Protein AF-A0A2G6UIR3-F1 (afdb_monomer_lite)

Secondary structure (DSSP, 8-state):
-HHHHHHHHHHHHHHHHHS---SS--TTS---SSS-SS-HHHHHHHIIIIIIIIIHHHHHHHHHHHHHHHHHH-S-HHHHHHHHHHHHHHHHHHHSS--HHHHHHHHHHHHHHHHHHHHH--

Foldseek 3Di:
DVVLLVVVVVVLAVVLCVDDDDQDDDPPHSHVQVSHPDDPVVSVCCSCVCSCPVVVVVVVVLVVVLVVCCVVVNLDLVSLVVSLVVVVVVCCVVGVDDDPVSNVSSVVVSVVVSVVCVVPVD

Radius of gyration: 15.61 Å; chains: 1; bounding box: 37×26×42 Å

Structure (mmCIF, N/CA/C/O backbone):
data_AF-A0A2G6UIR3-F1
#
_entry.id   AF-A0A2G6UIR3-F1
#
loop_
_atom_site.group_PDB
_atom_site.id
_atom_site.type_symbol
_atom_site.label_atom_id
_atom_site.label_alt_id
_atom_site.label_comp_id
_atom_site.label_asym_id
_atom_site.label_entity_id
_atom_site.label_seq_id
_atom_site.pdbx_PDB_ins_code
_atom_site.Cartn_x
_atom_site.Cartn_y
_atom_site.Cartn_z
_atom_site.occupancy
_atom_site.B_iso_or_equiv
_atom_site.auth_seq_id
_atom_site.auth_comp_id
_atom_site.auth_asym_id
_atom_site.auth_atom_id
_atom_site.pdbx_PDB_model_num
ATOM 1 N N . MET A 1 1 ? -9.071 4.417 -1.850 1.00 65.06 1 MET A N 1
ATOM 2 C CA . MET A 1 1 ? -8.442 3.093 -2.041 1.00 65.06 1 MET A CA 1
ATOM 3 C C . MET A 1 1 ? -7.626 3.038 -3.331 1.00 65.06 1 MET A C 1
ATOM 5 O O . MET A 1 1 ? -6.413 2.994 -3.237 1.00 65.06 1 MET A O 1
ATOM 9 N N . TYR A 1 2 ? -8.238 3.179 -4.513 1.00 60.28 2 TYR A N 1
ATOM 10 C CA . TYR A 1 2 ? -7.505 3.187 -5.793 1.00 60.28 2 TYR A CA 1
ATOM 11 C C . TYR A 1 2 ? -6.466 4.308 -5.930 1.00 60.28 2 TYR A C 1
ATOM 13 O O . TYR A 1 2 ? -5.400 4.078 -6.480 1.00 60.28 2 TYR A O 1
ATOM 21 N N . ILE A 1 3 ? -6.714 5.487 -5.344 1.00 65.00 3 ILE A N 1
ATOM 22 C CA . ILE A 1 3 ? -5.725 6.580 -5.296 1.00 65.00 3 ILE A CA 1
ATOM 23 C C . ILE A 1 3 ? -4.436 6.146 -4.579 1.00 65.00 3 ILE A C 1
ATOM 25 O O . ILE A 1 3 ? -3.353 6.522 -5.006 1.00 65.00 3 ILE A O 1
ATOM 29 N N . PHE A 1 4 ? -4.529 5.321 -3.530 1.00 66.25 4 PHE A N 1
ATOM 30 C CA . PHE A 1 4 ? -3.345 4.811 -2.830 1.00 66.25 4 PHE A CA 1
ATOM 31 C C . PHE A 1 4 ? -2.576 3.795 -3.660 1.00 66.25 4 PHE A C 1
ATOM 33 O O . PHE A 1 4 ? -1.352 3.824 -3.650 1.00 66.25 4 PHE A O 1
ATOM 40 N N . ILE A 1 5 ? -3.289 2.933 -4.387 1.00 68.19 5 ILE A N 1
ATOM 41 C CA . ILE A 1 5 ? -2.680 1.965 -5.303 1.00 68.19 5 ILE A CA 1
ATOM 42 C C . ILE A 1 5 ? -1.944 2.727 -6.406 1.00 68.19 5 ILE A C 1
ATOM 44 O O . ILE A 1 5 ? -0.750 2.539 -6.578 1.00 68.19 5 ILE A O 1
ATOM 48 N N . LEU A 1 6 ? -2.601 3.691 -7.055 1.00 68.88 6 LEU A N 1
ATOM 49 C CA . LEU A 1 6 ? -1.977 4.525 -8.087 1.00 68.88 6 LEU A CA 1
ATOM 50 C C . LEU A 1 6 ? -0.788 5.339 -7.558 1.00 68.88 6 LEU A C 1
ATOM 52 O O . LEU A 1 6 ? 0.223 5.457 -8.243 1.00 68.88 6 LEU A O 1
ATOM 56 N N . PHE A 1 7 ? -0.877 5.876 -6.340 1.00 70.50 7 PHE A N 1
ATOM 57 C CA . PHE A 1 7 ? 0.218 6.621 -5.718 1.00 70.50 7 PHE A CA 1
ATOM 58 C C . PHE A 1 7 ? 1.419 5.724 -5.384 1.00 70.50 7 PHE A C 1
ATOM 60 O O . PHE A 1 7 ? 2.555 6.072 -5.702 1.00 70.50 7 PHE A O 1
ATOM 67 N N . LYS A 1 8 ? 1.175 4.545 -4.800 1.00 72.94 8 LYS A N 1
ATOM 68 C CA . LYS A 1 8 ? 2.194 3.513 -4.544 1.00 72.94 8 LYS A CA 1
ATOM 69 C C . LYS A 1 8 ? 2.873 3.087 -5.849 1.00 72.94 8 LYS A C 1
ATOM 71 O O . LYS A 1 8 ? 4.096 3.028 -5.907 1.00 72.94 8 LYS A O 1
ATOM 76 N N . ASN A 1 9 ? 2.085 2.887 -6.895 1.00 72.06 9 ASN A N 1
ATOM 77 C CA . ASN A 1 9 ? 2.530 2.506 -8.228 1.00 72.06 9 ASN A CA 1
ATOM 78 C C . ASN A 1 9 ? 3.406 3.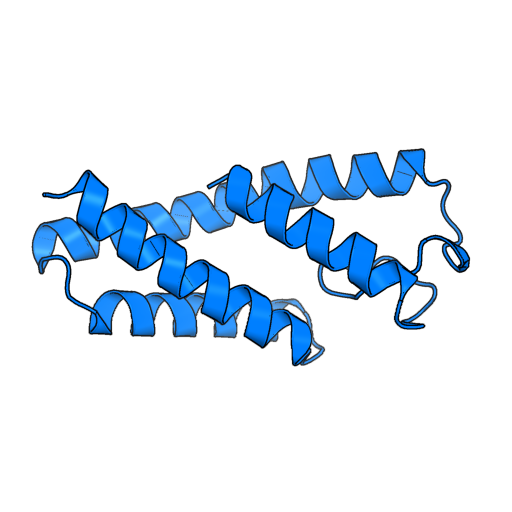583 -8.877 1.00 72.06 9 ASN A C 1
ATOM 80 O O . ASN A 1 9 ? 4.490 3.289 -9.376 1.00 72.06 9 ASN A O 1
ATOM 84 N N . ALA A 1 10 ? 2.978 4.845 -8.811 1.00 72.38 10 ALA A N 1
ATOM 85 C CA . ALA A 1 10 ? 3.770 5.974 -9.287 1.00 72.38 10 ALA A CA 1
ATOM 86 C C . ALA A 1 10 ? 5.111 6.071 -8.541 1.00 72.38 10 ALA A C 1
ATOM 88 O O . ALA A 1 10 ? 6.152 6.250 -9.168 1.00 72.38 10 ALA A O 1
ATOM 89 N N . LEU A 1 11 ? 5.107 5.886 -7.216 1.00 69.69 11 LEU A N 1
ATOM 90 C CA . LEU A 1 11 ? 6.337 5.847 -6.425 1.00 69.69 11 LEU A CA 1
ATOM 91 C C . LEU A 1 11 ? 7.237 4.666 -6.814 1.00 69.69 11 LEU A C 1
ATOM 93 O O . LEU A 1 11 ? 8.436 4.856 -6.977 1.00 69.69 11 LEU A O 1
ATOM 97 N N . GLN A 1 12 ? 6.693 3.465 -7.013 1.00 70.12 12 GLN A N 1
ATOM 98 C CA . GLN A 1 12 ? 7.482 2.304 -7.442 1.00 70.12 12 GLN A CA 1
ATOM 99 C C . GLN A 1 12 ? 8.127 2.494 -8.818 1.00 70.12 12 GLN A C 1
ATOM 101 O O . GLN A 1 12 ? 9.240 2.016 -9.011 1.00 70.12 12 GLN A O 1
ATOM 106 N N . LEU A 1 13 ? 7.473 3.207 -9.739 1.00 69.69 13 LEU A N 1
ATOM 107 C CA . LEU A 1 13 ? 8.034 3.536 -11.053 1.00 69.69 13 LEU A CA 1
ATOM 108 C C . LEU A 1 13 ? 9.126 4.608 -10.962 1.00 69.69 13 LEU A C 1
ATOM 110 O O . LEU A 1 13 ? 10.202 4.435 -11.523 1.00 69.69 13 LEU A O 1
ATOM 114 N N . ILE A 1 14 ? 8.883 5.696 -10.222 1.00 68.81 14 ILE A N 1
ATOM 115 C CA . ILE A 1 14 ? 9.857 6.791 -10.066 1.00 68.81 14 ILE A CA 1
ATOM 116 C C . ILE A 1 14 ? 11.127 6.285 -9.383 1.00 68.81 14 ILE A C 1
ATOM 118 O O . ILE A 1 14 ? 12.234 6.534 -9.848 1.00 68.81 14 ILE A O 1
ATOM 122 N N . PHE A 1 15 ? 10.978 5.558 -8.278 1.00 65.44 15 PHE A N 1
ATOM 123 C CA . PHE A 1 15 ? 12.124 4.980 -7.583 1.00 65.44 15 PHE A CA 1
ATOM 124 C C . PHE A 1 15 ? 12.716 3.807 -8.363 1.00 65.44 15 PHE A C 1
ATOM 126 O O . PHE A 1 15 ? 13.923 3.603 -8.311 1.00 65.44 15 PHE A O 1
ATOM 133 N N . GLY A 1 16 ? 11.874 3.098 -9.120 1.00 61.69 16 GLY A N 1
ATOM 134 C CA . GLY A 1 16 ? 12.231 2.113 -10.139 1.00 61.69 16 GLY A CA 1
ATOM 135 C C . GLY A 1 16 ? 13.319 2.590 -11.080 1.00 61.69 16 GLY A C 1
ATOM 136 O O . GLY A 1 16 ? 14.330 1.932 -11.287 1.00 61.69 16 GLY A O 1
ATOM 137 N N . TYR A 1 17 ? 13.095 3.791 -11.590 1.00 61.03 17 TYR A N 1
ATOM 138 C CA . TYR A 1 17 ? 13.987 4.484 -12.497 1.00 61.03 17 TYR A CA 1
ATOM 139 C C . TYR A 1 17 ? 15.261 5.010 -11.813 1.00 61.03 17 TYR A C 1
ATOM 141 O O . TYR A 1 17 ? 16.326 5.032 -12.416 1.00 61.03 17 TYR A O 1
ATOM 149 N N . LEU A 1 18 ? 15.176 5.448 -10.550 1.00 57.19 18 LEU A N 1
ATOM 150 C CA . LEU A 1 18 ? 16.311 6.053 -9.835 1.00 57.19 18 LEU A CA 1
ATOM 151 C C . LEU A 1 18 ? 17.268 5.032 -9.200 1.00 57.19 18 LEU A C 1
ATOM 153 O O . LEU A 1 18 ? 18.421 5.370 -8.934 1.00 57.19 18 LEU A O 1
ATOM 157 N N . PHE A 1 19 ? 16.802 3.814 -8.918 1.00 60.34 19 PHE A N 1
ATOM 158 C CA . PHE A 1 19 ? 17.580 2.774 -8.249 1.00 60.34 19 PHE A CA 1
ATOM 159 C C . PHE A 1 19 ? 17.595 1.499 -9.094 1.00 60.34 19 PHE A C 1
ATOM 161 O O . PHE A 1 19 ? 16.554 0.884 -9.313 1.00 60.34 19 PHE A O 1
ATOM 168 N N . THR A 1 20 ? 18.785 1.065 -9.519 1.00 53.94 20 THR A N 1
ATOM 169 C CA . THR A 1 20 ? 18.996 -0.186 -10.259 1.00 53.94 20 THR A CA 1
ATOM 170 C C . THR A 1 20 ? 18.610 -1.379 -9.395 1.00 53.94 20 THR A C 1
ATOM 172 O O . THR A 1 20 ? 19.321 -1.805 -8.484 1.00 53.94 20 THR A O 1
ATOM 175 N N . SER A 1 21 ? 17.427 -1.905 -9.665 1.00 56.00 21 SER A N 1
ATOM 176 C CA . SER A 1 21 ? 16.845 -3.053 -8.996 1.00 56.00 21 SER A CA 1
ATOM 177 C C . SER A 1 21 ? 16.386 -4.001 -10.094 1.00 56.00 21 SER A C 1
ATOM 179 O O 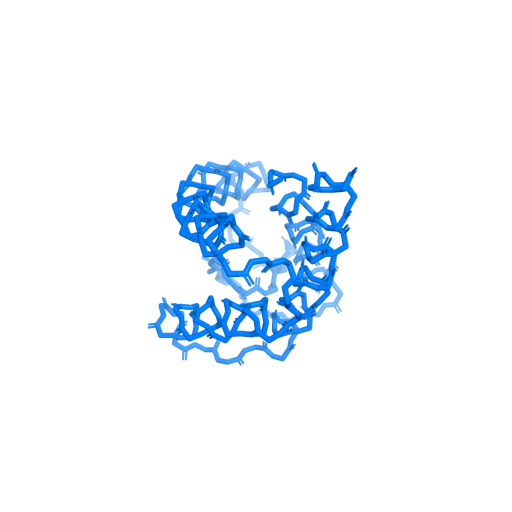. SER A 1 21 ? 15.618 -3.585 -10.951 1.00 56.00 21 SER A O 1
ATOM 181 N N . ALA A 1 22 ? 16.934 -5.222 -10.053 1.00 54.34 22 ALA A N 1
ATOM 182 C CA . ALA A 1 22 ? 16.692 -6.414 -10.877 1.00 54.34 22 ALA A CA 1
ATOM 183 C C . ALA A 1 22 ? 15.820 -6.269 -12.147 1.00 54.34 22 ALA A C 1
ATOM 185 O O . ALA A 1 22 ? 14.675 -5.838 -12.091 1.00 54.34 22 ALA A O 1
ATOM 186 N N . THR A 1 23 ? 16.302 -6.842 -13.253 1.00 53.88 23 THR A N 1
ATOM 187 C CA . THR A 1 23 ? 15.672 -6.905 -14.593 1.00 53.88 23 THR A CA 1
ATOM 188 C C . THR A 1 23 ? 14.290 -7.581 -14.657 1.00 53.88 23 THR A C 1
ATOM 190 O O . THR A 1 23 ? 13.677 -7.632 -15.724 1.00 53.88 23 THR A O 1
ATOM 193 N N . ASP A 1 24 ? 13.805 -8.139 -13.546 1.00 52.28 24 ASP A N 1
ATOM 194 C CA . ASP A 1 24 ? 12.645 -9.025 -13.492 1.00 52.28 24 ASP A CA 1
ATOM 195 C C . ASP A 1 24 ? 11.441 -8.333 -12.836 1.00 52.28 24 ASP A C 1
ATOM 197 O O . ASP A 1 24 ? 11.528 -7.782 -11.732 1.00 52.28 24 ASP A O 1
ATOM 201 N N . ILE A 1 25 ? 10.288 -8.380 -13.506 1.00 55.34 25 ILE A N 1
ATOM 202 C CA . ILE A 1 25 ? 9.063 -7.707 -13.060 1.00 55.34 25 ILE A CA 1
ATOM 203 C C . ILE A 1 25 ? 8.421 -8.529 -11.937 1.00 55.34 25 ILE A C 1
ATOM 205 O O . ILE A 1 25 ? 7.677 -9.477 -12.183 1.00 55.34 25 ILE A O 1
ATOM 209 N N . LYS A 1 26 ? 8.683 -8.149 -10.682 1.00 57.06 26 LYS A N 1
ATOM 210 C CA . LYS A 1 26 ? 7.986 -8.680 -9.498 1.00 57.06 26 LYS A CA 1
ATOM 211 C C . LYS A 1 26 ? 7.121 -7.601 -8.846 1.00 57.06 26 LYS A C 1
ATOM 213 O O . LYS A 1 26 ? 7.617 -6.508 -8.597 1.00 57.06 26 LYS A O 1
ATOM 218 N N . PHE A 1 27 ? 5.899 -7.967 -8.437 1.00 53.50 27 PHE A N 1
ATOM 219 C CA . PHE A 1 27 ? 4.814 -7.120 -7.881 1.00 53.50 27 PHE A CA 1
ATOM 220 C C . PHE A 1 27 ? 5.180 -6.130 -6.746 1.00 53.50 27 PHE A C 1
ATOM 222 O O . PHE A 1 27 ? 4.385 -5.269 -6.370 1.00 53.50 27 PHE A O 1
ATOM 229 N N . TYR A 1 28 ? 6.381 -6.239 -6.183 1.00 53.06 28 TYR A N 1
ATOM 230 C CA . TYR A 1 28 ? 6.841 -5.512 -4.999 1.00 53.06 28 TYR A CA 1
ATOM 231 C C . TYR A 1 28 ? 8.279 -5.005 -5.105 1.00 53.06 28 TYR A C 1
ATOM 233 O O . TYR A 1 28 ? 8.818 -4.457 -4.139 1.00 53.06 28 TYR A O 1
ATOM 241 N N . LYS A 1 29 ? 8.904 -5.177 -6.273 1.00 56.38 29 LYS A N 1
ATOM 242 C CA . LYS A 1 29 ? 10.217 -4.610 -6.548 1.00 56.38 29 LYS A CA 1
ATOM 243 C C . LYS A 1 29 ? 10.085 -3.218 -7.139 1.00 56.38 29 LYS A C 1
ATOM 245 O O . LYS A 1 29 ? 9.047 -2.799 -7.641 1.00 56.38 29 LYS A O 1
ATOM 250 N N . ILE A 1 30 ? 11.169 -2.488 -6.969 1.00 56.09 30 ILE A N 1
ATOM 251 C CA . ILE A 1 30 ? 11.429 -1.209 -7.603 1.00 56.09 30 ILE A CA 1
ATOM 252 C C . ILE A 1 30 ? 11.665 -1.538 -9.087 1.00 56.09 30 ILE A C 1
ATOM 254 O O . ILE A 1 30 ? 12.566 -2.315 -9.397 1.00 56.09 30 ILE A O 1
ATOM 258 N N . TYR A 1 31 ? 10.791 -1.067 -9.981 1.00 63.00 31 TYR A N 1
ATOM 259 C CA . TYR A 1 31 ? 10.814 -1.473 -11.392 1.00 63.00 31 TYR A CA 1
ATOM 260 C C . TYR A 1 31 ? 11.744 -0.585 -12.209 1.00 63.00 31 TYR A C 1
ATOM 262 O O . TYR A 1 31 ? 11.378 0.546 -12.529 1.00 63.00 31 TYR A O 1
ATOM 270 N N . ASN A 1 32 ? 12.905 -1.099 -12.607 1.00 62.31 32 ASN A N 1
ATOM 271 C CA . ASN A 1 32 ? 13.731 -0.386 -13.570 1.00 62.31 32 ASN A CA 1
ATOM 272 C C . ASN A 1 32 ? 13.192 -0.597 -14.993 1.00 62.31 32 ASN A C 1
ATOM 274 O O . ASN A 1 32 ? 13.358 -1.660 -15.590 1.00 62.31 32 ASN A O 1
ATOM 278 N N . ILE A 1 33 ? 12.523 0.424 -15.530 1.00 60.81 33 ILE A N 1
ATOM 279 C CA . ILE A 1 33 ? 11.940 0.392 -16.878 1.00 60.81 33 ILE A CA 1
ATOM 280 C C . ILE A 1 33 ? 13.037 0.297 -17.951 1.00 60.81 33 ILE A C 1
ATOM 282 O O . ILE A 1 33 ? 12.798 -0.301 -18.996 1.00 60.81 33 ILE A O 1
ATOM 286 N N . GLU A 1 34 ? 14.235 0.837 -17.699 1.00 59.38 34 GLU A N 1
ATOM 287 C CA . GLU A 1 34 ? 15.345 0.816 -18.666 1.00 59.38 34 GLU A CA 1
ATOM 288 C C . GLU A 1 34 ? 15.956 -0.581 -18.839 1.00 59.38 34 GLU A C 1
ATOM 290 O O . GLU A 1 34 ? 16.411 -0.930 -19.925 1.00 59.38 34 GLU A O 1
ATOM 295 N N . GLU A 1 35 ? 15.935 -1.396 -17.783 1.00 60.34 35 GLU A N 1
ATOM 296 C CA . GLU A 1 35 ? 16.505 -2.753 -17.761 1.00 60.34 35 GLU A CA 1
ATOM 297 C C . GLU A 1 35 ? 15.446 -3.857 -17.947 1.00 60.34 35 GLU A C 1
ATOM 299 O O . GLU A 1 35 ? 15.753 -5.051 -17.898 1.00 60.34 35 GLU A O 1
ATOM 304 N N . SER A 1 36 ? 14.188 -3.467 -18.161 1.00 64.19 36 SER A N 1
ATOM 305 C CA . SER A 1 36 ? 13.060 -4.370 -18.380 1.00 64.19 36 SER A CA 1
ATOM 306 C C . SER A 1 36 ? 13.174 -5.101 -19.721 1.00 64.19 36 SER A C 1
ATOM 308 O O . SER A 1 36 ? 13.319 -4.486 -20.774 1.00 64.19 36 SER A O 1
ATOM 310 N N . ILE A 1 37 ? 12.994 -6.425 -19.703 1.00 71.50 37 ILE A N 1
ATOM 311 C CA . ILE A 1 37 ? 12.895 -7.256 -20.920 1.00 71.50 37 ILE A CA 1
ATOM 312 C C . ILE A 1 37 ? 11.551 -7.020 -21.648 1.00 71.50 37 ILE A C 1
ATOM 314 O O . ILE A 1 37 ? 11.397 -7.346 -22.825 1.00 71.50 37 ILE A O 1
ATOM 318 N N . TYR A 1 38 ? 10.563 -6.443 -20.956 1.00 71.25 38 TYR A N 1
ATOM 319 C CA . TYR A 1 38 ? 9.212 -6.222 -21.466 1.00 71.25 38 TYR A CA 1
ATOM 320 C C . TYR A 1 38 ? 9.009 -4.788 -21.979 1.00 71.25 38 TYR A C 1
ATOM 322 O O . TYR A 1 38 ? 9.548 -3.844 -21.392 1.00 71.25 38 TYR A O 1
ATOM 330 N N . PRO A 1 39 ? 8.178 -4.594 -23.023 1.00 78.81 39 PRO A N 1
ATOM 331 C CA . PRO A 1 39 ? 7.833 -3.265 -23.511 1.00 78.81 39 PRO A CA 1
ATOM 332 C C . PRO A 1 39 ? 7.023 -2.489 -22.466 1.00 78.81 39 PRO A C 1
ATOM 334 O O . PRO A 1 39 ? 6.208 -3.060 -21.738 1.00 78.81 39 PRO A O 1
ATOM 337 N N . ILE A 1 40 ? 7.211 -1.168 -22.422 1.00 74.94 40 ILE A N 1
ATOM 338 C CA . ILE A 1 40 ? 6.640 -0.296 -21.383 1.00 7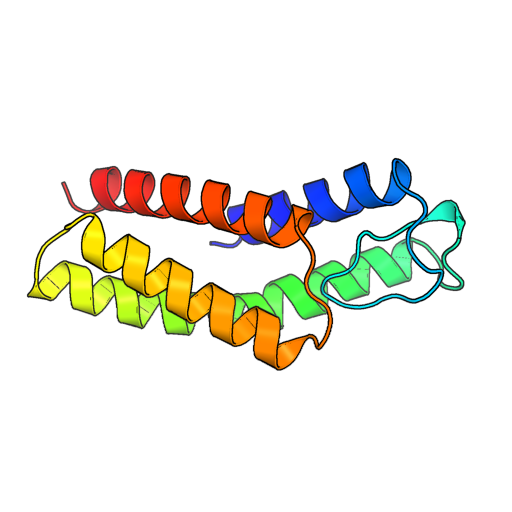4.94 40 ILE A CA 1
ATOM 339 C C . ILE A 1 40 ? 5.109 -0.376 -21.299 1.00 74.94 40 ILE A C 1
ATOM 341 O O . ILE A 1 40 ? 4.540 -0.353 -20.210 1.00 74.94 40 ILE A O 1
ATOM 345 N N . GLU A 1 41 ? 4.438 -0.551 -22.437 1.00 79.19 41 GLU A N 1
ATOM 346 C CA . GLU A 1 41 ? 2.984 -0.712 -22.521 1.00 79.19 41 GLU A CA 1
ATOM 347 C C . GLU A 1 41 ? 2.519 -1.970 -21.780 1.00 79.19 41 GLU A C 1
ATOM 349 O O . GLU A 1 41 ? 1.524 -1.939 -21.055 1.00 79.19 41 GLU A O 1
ATOM 354 N N . PHE A 1 42 ? 3.273 -3.065 -21.910 1.00 77.81 42 PHE A N 1
ATOM 355 C CA . PHE A 1 42 ? 2.983 -4.318 -21.224 1.00 77.81 42 PHE A CA 1
ATOM 356 C C . PHE A 1 42 ? 3.182 -4.177 -19.714 1.00 77.81 42 PHE A C 1
ATOM 358 O O . PHE A 1 42 ? 2.337 -4.634 -18.949 1.00 77.81 42 PHE A O 1
ATOM 365 N N . VAL A 1 43 ? 4.235 -3.477 -19.278 1.00 73.31 43 VAL A N 1
ATOM 366 C CA . VAL A 1 43 ? 4.482 -3.190 -17.853 1.00 73.31 43 VAL A CA 1
ATOM 367 C C . VAL A 1 43 ? 3.347 -2.362 -17.248 1.00 73.31 43 VAL A C 1
ATOM 369 O O . VAL A 1 43 ? 2.837 -2.698 -16.180 1.00 73.31 43 VAL A O 1
ATOM 372 N N . ILE A 1 44 ? 2.900 -1.318 -17.953 1.00 74.44 44 ILE A N 1
ATOM 373 C CA . ILE A 1 44 ? 1.795 -0.455 -17.516 1.00 74.44 44 ILE A CA 1
ATOM 374 C C . ILE A 1 44 ? 0.488 -1.251 -17.407 1.00 74.44 44 ILE A C 1
ATOM 376 O O . ILE A 1 44 ? -0.231 -1.117 -16.414 1.00 74.44 44 ILE A O 1
ATOM 380 N N . ILE A 1 45 ? 0.181 -2.097 -18.397 1.00 78.94 45 ILE A N 1
ATOM 381 C CA . ILE A 1 45 ? -1.015 -2.949 -18.375 1.00 78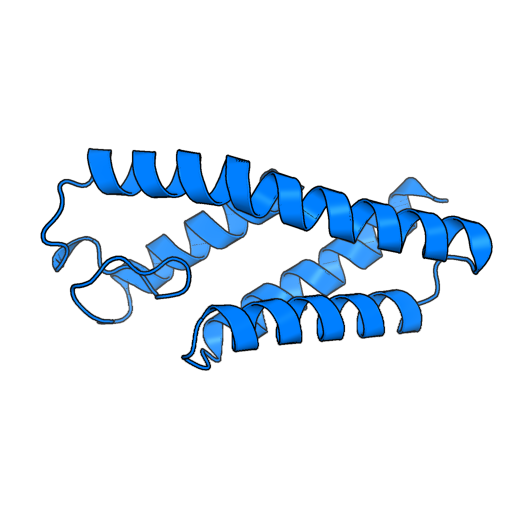.94 45 ILE A CA 1
ATOM 382 C C . ILE A 1 45 ? -0.939 -3.949 -17.223 1.00 78.94 45 ILE A C 1
ATOM 384 O O . ILE A 1 45 ? -1.922 -4.108 -16.501 1.00 78.94 45 ILE A O 1
ATOM 388 N N . LEU A 1 46 ? 0.211 -4.595 -17.020 1.00 73.38 46 LEU A N 1
ATOM 389 C CA . LEU A 1 46 ? 0.395 -5.562 -15.943 1.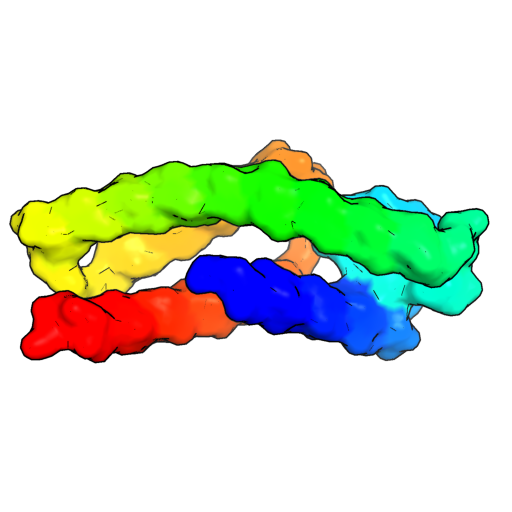00 73.38 46 LEU A CA 1
ATOM 390 C C . LEU A 1 46 ? 0.216 -4.893 -14.574 1.00 73.38 46 LEU A C 1
ATOM 392 O O . LEU A 1 46 ? -0.530 -5.408 -13.745 1.00 73.38 46 LEU A O 1
ATOM 396 N N . MET A 1 47 ? 0.816 -3.715 -14.361 1.00 72.62 47 MET A N 1
ATOM 397 C CA . MET A 1 47 ? 0.622 -2.921 -13.142 1.00 72.62 47 MET A CA 1
ATOM 398 C C . MET A 1 47 ? -0.847 -2.573 -12.920 1.00 72.62 47 MET A C 1
ATOM 400 O O . MET A 1 47 ? -1.380 -2.821 -11.842 1.00 72.62 47 MET A O 1
ATOM 404 N N . LEU A 1 48 ? -1.529 -2.022 -13.926 1.00 72.00 48 LEU A N 1
ATOM 405 C CA . LEU A 1 48 ? -2.937 -1.651 -13.791 1.00 72.00 48 LEU A CA 1
ATOM 406 C C . LEU A 1 48 ? -3.814 -2.868 -13.499 1.00 72.00 48 LEU A C 1
ATOM 408 O O . LEU A 1 48 ? -4.640 -2.826 -12.593 1.00 72.00 48 LEU A O 1
ATOM 412 N N . LEU A 1 49 ? -3.647 -3.956 -14.245 1.00 73.75 49 LEU A N 1
ATOM 413 C CA . LEU A 1 49 ? -4.548 -5.096 -14.167 1.00 73.75 49 LEU A CA 1
ATOM 414 C C . LEU A 1 49 ? -4.315 -5.897 -12.882 1.00 73.75 49 LEU A C 1
ATOM 416 O O . LEU A 1 49 ? -5.271 -6.180 -12.168 1.00 73.75 49 LEU A O 1
ATOM 420 N N . TYR A 1 50 ? -3.065 -6.195 -12.521 1.00 67.44 50 TYR A N 1
ATOM 421 C CA . TYR A 1 50 ? -2.774 -6.945 -11.297 1.00 67.44 50 TYR A CA 1
ATOM 422 C C . TYR A 1 50 ? -2.900 -6.091 -10.031 1.00 67.44 50 TYR A C 1
ATOM 424 O O . TYR A 1 50 ? -3.501 -6.538 -9.052 1.00 67.44 50 TYR A O 1
ATOM 432 N N . GLU A 1 51 ? -2.377 -4.863 -10.010 1.00 66.50 51 GLU A N 1
ATOM 433 C CA . GLU A 1 51 ? -2.390 -4.065 -8.780 1.00 66.50 51 GLU A CA 1
ATOM 434 C C . GLU A 1 51 ? -3.729 -3.376 -8.530 1.00 66.50 51 GLU A C 1
ATOM 436 O O . GLU A 1 51 ? -4.166 -3.317 -7.380 1.00 66.50 51 GLU A O 1
ATOM 441 N N . CYS A 1 52 ? -4.453 -2.927 -9.560 1.00 66.62 52 CYS A N 1
ATOM 442 C CA . CYS A 1 52 ? -5.781 -2.363 -9.312 1.00 66.62 52 CYS A CA 1
ATOM 443 C C . CYS A 1 52 ? -6.844 -3.438 -9.085 1.00 66.62 52 CYS A C 1
ATOM 445 O O . CYS A 1 52 ? -7.698 -3.214 -8.232 1.00 66.62 52 CYS A O 1
ATOM 447 N N . LEU A 1 53 ? -6.828 -4.584 -9.782 1.00 69.69 53 LEU A N 1
ATOM 448 C CA . LEU A 1 53 ? -7.846 -5.616 -9.536 1.00 69.69 53 LEU A CA 1
ATOM 449 C C . LEU A 1 53 ? -7.486 -6.481 -8.335 1.00 69.69 53 LEU A C 1
ATOM 451 O O . LEU A 1 53 ? -8.211 -6.459 -7.347 1.00 69.69 53 LEU A O 1
ATOM 455 N N . ILE A 1 54 ? -6.384 -7.231 -8.379 1.00 68.25 54 ILE A N 1
ATOM 456 C CA . ILE A 1 54 ? -6.113 -8.251 -7.354 1.00 68.25 54 ILE A CA 1
ATOM 457 C C . ILE A 1 54 ? -5.799 -7.589 -6.014 1.00 68.25 54 ILE A C 1
ATOM 459 O O . ILE A 1 54 ? -6.469 -7.869 -5.017 1.00 68.25 54 ILE A O 1
ATOM 463 N N . TYR A 1 55 ? -4.855 -6.644 -5.984 1.00 67.44 55 TYR A N 1
ATOM 464 C CA . TYR A 1 55 ? -4.584 -5.913 -4.744 1.00 67.44 55 TYR A CA 1
ATOM 465 C C . TYR A 1 55 ? -5.726 -4.996 -4.353 1.00 67.44 55 TYR A C 1
ATOM 467 O O . TYR A 1 55 ? -5.968 -4.855 -3.160 1.00 67.44 55 TYR A O 1
ATOM 475 N N . GLY A 1 56 ? -6.462 -4.428 -5.310 1.00 70.00 56 GLY A N 1
ATOM 476 C CA . GLY A 1 56 ? -7.677 -3.678 -5.015 1.00 70.00 56 GLY A CA 1
ATOM 477 C C . GLY A 1 56 ? -8.694 -4.512 -4.241 1.00 70.00 56 GLY A C 1
ATOM 478 O O . GLY A 1 56 ? -9.110 -4.111 -3.159 1.00 70.00 56 GLY A O 1
ATOM 479 N N . PHE A 1 57 ? -9.046 -5.700 -4.729 1.00 74.56 57 PHE A N 1
ATOM 480 C CA . PHE A 1 57 ? -9.991 -6.583 -4.044 1.00 74.56 57 PHE A CA 1
ATOM 481 C C . PHE A 1 57 ? -9.496 -7.012 -2.658 1.00 74.56 57 PHE A C 1
ATOM 483 O O . PHE A 1 57 ? -10.263 -6.961 -1.696 1.00 74.56 57 PHE A O 1
ATOM 490 N N . ILE A 1 58 ? -8.215 -7.370 -2.528 1.00 73.94 58 ILE A N 1
ATOM 491 C CA . ILE A 1 58 ? -7.627 -7.772 -1.241 1.00 73.94 58 ILE A CA 1
ATOM 492 C C . ILE A 1 58 ? -7.606 -6.593 -0.257 1.00 73.94 58 ILE A C 1
ATOM 494 O O . ILE A 1 58 ? -8.083 -6.725 0.871 1.00 73.94 58 ILE A O 1
ATOM 498 N N . TYR A 1 59 ? -7.124 -5.419 -0.682 1.00 73.69 59 TYR A N 1
ATOM 499 C CA . TYR A 1 59 ? -7.140 -4.208 0.143 1.00 73.69 59 TYR A CA 1
ATOM 500 C C . TYR A 1 59 ? -8.557 -3.821 0.538 1.00 73.69 59 TYR A C 1
ATOM 502 O O . TYR A 1 59 ? -8.758 -3.386 1.665 1.00 73.69 59 TYR A O 1
ATOM 510 N N . PHE A 1 60 ? -9.534 -3.975 -0.358 1.00 78.06 60 PHE A N 1
ATOM 511 C CA . PHE A 1 60 ? -10.928 -3.682 -0.053 1.00 78.06 60 PHE A CA 1
ATOM 512 C C . PHE A 1 60 ? -11.476 -4.618 1.021 1.00 78.06 60 PHE A C 1
ATOM 514 O O . PHE A 1 60 ? -12.089 -4.149 1.976 1.00 78.06 60 PHE A O 1
ATOM 521 N N . GLY A 1 61 ? -11.208 -5.922 0.914 1.00 80.94 61 GLY A N 1
ATOM 522 C CA . GLY A 1 61 ? -11.609 -6.894 1.929 1.00 80.94 61 GLY A CA 1
ATOM 523 C C . GLY A 1 61 ? -11.017 -6.570 3.302 1.00 80.94 61 GLY A C 1
ATOM 524 O O . GLY A 1 61 ? -11.736 -6.517 4.298 1.00 80.94 61 GLY A O 1
ATOM 525 N N . ILE A 1 62 ? -9.719 -6.268 3.357 1.00 80.81 62 ILE A N 1
ATOM 526 C CA . ILE A 1 62 ? -9.038 -5.937 4.616 1.00 80.81 62 ILE A CA 1
ATOM 527 C C . ILE A 1 62 ? -9.505 -4.570 5.146 1.00 80.81 62 ILE A C 1
ATOM 529 O O . ILE A 1 62 ? -9.719 -4.404 6.349 1.00 80.81 62 ILE A O 1
ATOM 533 N N . PHE A 1 63 ? -9.760 -3.605 4.262 1.00 82.12 63 PHE A N 1
ATOM 534 C CA . PHE A 1 63 ? -10.365 -2.321 4.612 1.00 82.12 63 PHE A CA 1
ATOM 535 C C . PHE A 1 63 ? -11.766 -2.487 5.210 1.00 82.12 63 PHE A C 1
ATOM 537 O O . PHE A 1 63 ? -12.078 -1.816 6.190 1.00 82.12 63 PHE A O 1
ATOM 544 N N . LEU A 1 64 ? -12.605 -3.379 4.672 1.00 84.62 64 LEU A N 1
ATOM 545 C CA . LEU A 1 64 ? -13.928 -3.662 5.235 1.00 84.62 64 LEU A CA 1
ATOM 546 C C . LEU A 1 64 ? -13.820 -4.209 6.659 1.00 84.62 64 LEU A C 1
ATOM 548 O O . LEU A 1 64 ? -14.557 -3.769 7.537 1.00 84.62 64 LEU A O 1
ATOM 552 N N . ILE A 1 65 ? -12.868 -5.111 6.909 1.00 86.38 65 ILE A N 1
ATOM 553 C CA . ILE A 1 65 ? -12.595 -5.616 8.259 1.00 86.38 65 ILE A CA 1
ATOM 554 C C . ILE A 1 65 ? -12.241 -4.449 9.190 1.00 86.38 65 ILE A C 1
ATOM 556 O O . ILE A 1 65 ? -12.871 -4.289 10.235 1.00 86.38 65 ILE A O 1
ATOM 560 N N . LEU A 1 66 ? -11.291 -3.592 8.793 1.00 85.25 66 LEU A N 1
ATOM 561 C CA . LEU A 1 66 ? -10.928 -2.393 9.558 1.00 85.25 66 LEU A CA 1
ATOM 562 C C . LEU A 1 66 ? -12.142 -1.495 9.818 1.00 85.25 66 LEU A C 1
ATOM 564 O O . LEU A 1 66 ? -12.331 -1.032 10.938 1.00 85.25 66 LEU A O 1
ATOM 568 N N . TYR A 1 67 ? -12.969 -1.266 8.801 1.00 84.38 67 TYR A N 1
ATOM 569 C CA . TYR A 1 67 ? -14.165 -0.441 8.902 1.00 84.38 67 TYR A CA 1
ATOM 570 C C . TYR A 1 67 ? -15.134 -0.966 9.967 1.00 84.38 67 TYR A C 1
ATOM 572 O O . TYR A 1 67 ? -15.569 -0.192 10.820 1.00 84.38 67 TYR A O 1
ATOM 580 N N . PHE A 1 68 ? -15.404 -2.276 9.990 1.00 86.94 68 PHE A N 1
ATOM 581 C CA . PHE A 1 68 ? -16.231 -2.886 11.034 1.00 86.94 68 PHE A CA 1
ATOM 582 C C . PHE A 1 68 ? -15.614 -2.726 12.427 1.00 86.94 68 PHE A C 1
ATOM 584 O O . PHE A 1 68 ? -16.313 -2.328 13.357 1.00 86.94 68 PHE A O 1
ATOM 591 N N . PHE A 1 69 ? -14.302 -2.939 12.577 1.00 87.44 69 PHE A N 1
ATOM 592 C CA . PHE A 1 69 ? -13.623 -2.698 13.856 1.00 87.44 69 PHE A CA 1
ATOM 593 C C . PHE A 1 69 ? -13.751 -1.243 14.315 1.00 87.44 69 PHE A C 1
ATOM 595 O O . PHE A 1 69 ? -14.016 -0.987 15.489 1.00 87.44 69 PHE A O 1
ATOM 602 N N . VAL A 1 70 ? -13.588 -0.281 13.407 1.00 86.12 70 VAL A N 1
ATOM 603 C CA . VAL A 1 70 ? -13.702 1.142 13.739 1.00 86.12 70 VAL A CA 1
ATOM 604 C C . VAL A 1 70 ? -15.145 1.515 14.097 1.00 86.12 70 VAL A C 1
ATOM 606 O O . VAL A 1 70 ? -15.339 2.294 15.028 1.00 86.12 70 VAL A O 1
ATOM 609 N N . LEU A 1 71 ? -16.152 0.945 13.427 1.00 86.19 71 LEU A N 1
ATOM 610 C CA . LEU A 1 71 ? -17.559 1.136 13.796 1.00 86.19 71 LEU A CA 1
ATOM 611 C C . LEU A 1 71 ? -17.869 0.606 15.202 1.00 86.19 71 LEU A C 1
ATOM 613 O O . LEU A 1 71 ? -18.568 1.269 15.962 1.00 86.19 71 LEU A O 1
ATOM 617 N N . THR A 1 72 ? -17.353 -0.572 15.565 1.00 89.12 72 THR A N 1
ATOM 618 C CA . THR A 1 72 ? -17.660 -1.209 16.856 1.00 89.12 72 THR A CA 1
ATOM 619 C C . THR A 1 72 ? -16.862 -0.619 18.022 1.00 89.12 72 THR A C 1
ATOM 621 O O . THR A 1 72 ? -17.402 -0.442 19.111 1.00 89.12 72 THR A O 1
ATOM 624 N N . TYR A 1 73 ? -15.577 -0.315 17.821 1.00 87.31 73 TYR A N 1
ATOM 625 C CA . TYR A 1 73 ? -14.652 0.069 18.899 1.00 87.31 73 TYR A CA 1
ATOM 626 C C . TYR A 1 73 ? -14.235 1.549 18.874 1.00 87.31 73 TYR A C 1
ATOM 628 O O . TYR A 1 73 ? -13.495 1.998 19.762 1.00 87.31 73 TYR A O 1
ATOM 636 N N . GLY A 1 74 ? -14.714 2.305 17.882 1.00 84.06 74 GLY A N 1
ATOM 637 C CA . GLY A 1 74 ? -14.362 3.699 17.629 1.00 84.06 74 GLY A CA 1
ATOM 638 C C . GLY A 1 74 ? -13.039 3.865 16.874 1.00 84.06 74 GLY A C 1
ATOM 639 O O . GLY A 1 74 ? -12.226 2.947 16.760 1.00 84.06 74 GLY A O 1
ATOM 640 N N . ASN A 1 75 ? -12.785 5.080 16.377 1.00 83.94 75 ASN A N 1
ATOM 641 C CA . ASN A 1 75 ? -11.580 5.413 15.608 1.00 83.94 75 ASN A CA 1
ATOM 642 C C . ASN A 1 75 ? -10.334 5.600 16.490 1.00 83.94 75 ASN A C 1
ATOM 644 O O . ASN A 1 75 ? -9.830 6.708 16.681 1.00 83.94 75 ASN A O 1
ATOM 648 N N . LYS A 1 76 ? -9.835 4.492 17.043 1.00 84.25 76 LYS A N 1
ATOM 649 C CA . LYS A 1 76 ? -8.644 4.459 17.897 1.00 84.25 76 LYS A CA 1
ATOM 650 C C . LYS A 1 76 ? -7.393 4.165 17.078 1.00 84.25 76 LYS A C 1
ATOM 652 O O . LYS A 1 76 ? -7.359 3.223 16.294 1.00 84.25 76 LYS A O 1
ATOM 657 N N . LEU A 1 77 ? -6.328 4.926 17.330 1.00 79.19 77 LEU A N 1
ATOM 658 C CA . LEU A 1 77 ? -5.058 4.827 16.602 1.00 79.19 77 LEU A CA 1
ATOM 659 C C . LEU A 1 77 ? -4.436 3.417 16.663 1.00 79.19 77 LEU A C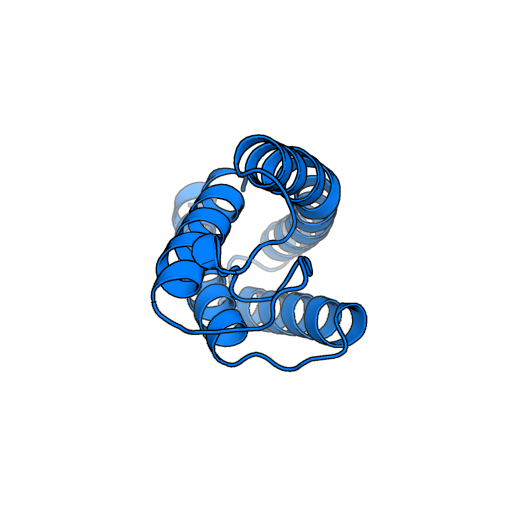 1
ATOM 661 O O . LEU A 1 77 ? -3.894 2.950 15.667 1.00 79.19 77 LEU A O 1
ATOM 665 N N . PHE A 1 78 ? -4.586 2.697 17.782 1.00 82.25 78 PHE A N 1
ATOM 666 C CA . PHE A 1 78 ? -4.053 1.335 17.912 1.00 82.25 78 PHE A CA 1
ATOM 667 C C . PHE A 1 78 ? -4.682 0.338 16.917 1.00 82.25 78 PHE A C 1
ATOM 669 O O . PHE A 1 78 ? -3.996 -0.577 16.473 1.00 82.25 78 PHE A O 1
ATOM 676 N N . ILE A 1 79 ? -5.953 0.517 16.529 1.00 85.06 79 ILE A N 1
ATOM 677 C CA . ILE A 1 79 ? -6.634 -0.367 15.564 1.00 85.06 79 ILE A CA 1
ATOM 678 C C . ILE A 1 79 ? -5.980 -0.223 14.186 1.00 85.06 79 ILE A C 1
ATOM 680 O O . ILE A 1 79 ? -5.726 -1.214 13.505 1.00 85.06 79 ILE A O 1
ATOM 684 N N . HIS A 1 80 ? -5.627 1.008 13.811 1.00 82.31 80 HIS A N 1
ATOM 685 C CA . HIS A 1 80 ? -4.913 1.296 12.565 1.00 82.31 80 HIS A CA 1
ATOM 686 C C . HIS A 1 80 ? -3.477 0.769 12.584 1.00 82.31 80 HIS A C 1
ATOM 688 O O . HIS A 1 80 ? -2.999 0.288 11.560 1.00 82.31 80 HIS A O 1
ATOM 694 N N . ILE A 1 81 ? -2.805 0.794 13.743 1.00 80.00 81 ILE A N 1
ATOM 695 C CA . ILE A 1 81 ? -1.484 0.166 13.910 1.00 80.00 81 ILE A CA 1
ATOM 696 C C . ILE A 1 81 ? -1.577 -1.349 13.698 1.00 80.00 81 ILE A C 1
ATOM 698 O O . ILE A 1 81 ? -0.803 -1.896 12.918 1.00 80.00 81 ILE A O 1
ATOM 702 N N . ILE A 1 82 ? -2.529 -2.030 14.346 1.00 83.69 82 ILE A N 1
ATOM 703 C CA . ILE A 1 82 ? -2.720 -3.482 14.181 1.00 83.69 82 ILE A CA 1
ATOM 704 C C . ILE A 1 82 ? -3.024 -3.810 12.718 1.00 83.69 82 ILE A C 1
ATOM 706 O O . ILE A 1 82 ? -2.415 -4.712 12.150 1.00 83.69 82 ILE A O 1
ATOM 710 N N . TYR A 1 83 ? -3.910 -3.041 12.087 1.00 83.56 83 TYR A N 1
ATOM 711 C CA . TYR A 1 83 ? -4.217 -3.177 10.666 1.00 83.56 83 TYR A CA 1
ATOM 712 C C . TYR A 1 83 ? -2.971 -3.053 9.781 1.00 83.56 83 TYR A C 1
ATOM 714 O O . TYR A 1 83 ? -2.760 -3.883 8.899 1.00 83.56 83 TYR A O 1
ATOM 722 N N . LEU A 1 84 ? -2.115 -2.059 10.034 1.00 79.38 84 LEU A N 1
ATOM 723 C CA . LEU A 1 84 ? -0.862 -1.886 9.299 1.00 79.38 84 LEU A CA 1
ATOM 724 C C . LEU A 1 84 ? 0.088 -3.065 9.481 1.00 79.38 84 LEU A C 1
ATOM 726 O O . LEU A 1 84 ? 0.687 -3.502 8.502 1.00 79.38 84 LEU A O 1
ATOM 730 N N . ILE A 1 85 ? 0.206 -3.588 10.703 1.00 80.50 85 ILE A N 1
ATOM 731 C CA . ILE A 1 85 ? 1.037 -4.760 10.999 1.00 80.50 85 ILE A CA 1
ATOM 732 C C . ILE A 1 85 ? 0.510 -5.987 10.249 1.00 80.50 85 ILE A C 1
ATOM 734 O O . ILE A 1 85 ? 1.290 -6.682 9.609 1.00 80.50 85 ILE A O 1
ATOM 738 N N . VAL A 1 86 ? -0.804 -6.228 10.262 1.00 81.62 86 VAL A N 1
ATOM 739 C CA . VAL A 1 86 ? -1.421 -7.355 9.541 1.00 81.62 86 VAL A CA 1
ATOM 740 C C . VAL A 1 86 ? -1.180 -7.240 8.038 1.00 81.62 86 VAL A C 1
ATOM 742 O O . VAL A 1 86 ? -0.725 -8.198 7.415 1.00 81.62 86 VAL A O 1
ATOM 745 N N . MET A 1 87 ? -1.419 -6.059 7.461 1.00 75.56 87 MET A N 1
ATOM 746 C CA . MET A 1 87 ? -1.129 -5.790 6.050 1.00 75.56 87 MET A CA 1
ATOM 747 C C . MET A 1 87 ? 0.348 -6.025 5.729 1.00 75.56 87 MET A C 1
ATOM 749 O O . MET A 1 87 ? 0.675 -6.620 4.707 1.00 75.56 87 MET A O 1
ATOM 753 N N . TYR A 1 88 ? 1.242 -5.587 6.613 1.00 72.94 88 TYR A N 1
ATOM 754 C CA . TYR A 1 88 ? 2.677 -5.749 6.445 1.00 72.94 88 TYR A CA 1
ATOM 755 C C . TYR A 1 88 ? 3.093 -7.220 6.471 1.00 72.94 88 TYR A C 1
ATOM 757 O O . TYR A 1 88 ? 3.804 -7.662 5.573 1.00 72.94 88 TYR A O 1
ATOM 765 N N . CYS A 1 89 ? 2.600 -7.994 7.439 1.00 74.00 89 CYS A N 1
ATOM 766 C CA . CYS A 1 89 ? 2.847 -9.429 7.511 1.00 74.00 89 CYS A CA 1
ATOM 767 C C . CYS A 1 89 ? 2.347 -10.146 6.252 1.00 74.00 89 CYS A C 1
ATOM 769 O O . CYS A 1 89 ? 3.104 -10.911 5.666 1.00 74.00 89 CYS A O 1
ATOM 771 N N . LEU A 1 90 ? 1.122 -9.865 5.795 1.00 71.81 90 LEU A N 1
ATOM 772 C CA . LEU A 1 90 ? 0.573 -10.471 4.574 1.00 71.81 90 LEU A CA 1
ATOM 773 C C . LEU A 1 90 ? 1.450 -10.207 3.349 1.00 71.81 90 LEU A C 1
ATOM 775 O O . LEU A 1 90 ? 1.620 -11.084 2.507 1.00 71.81 90 LEU A O 1
ATOM 779 N N . ILE A 1 91 ? 2.028 -9.012 3.265 1.00 66.56 91 ILE A N 1
ATOM 780 C CA . ILE A 1 91 ? 2.900 -8.645 2.156 1.00 66.56 91 ILE A CA 1
ATOM 781 C C . ILE A 1 91 ? 4.272 -9.310 2.289 1.00 66.56 91 ILE A C 1
ATOM 783 O O . ILE A 1 91 ? 4.741 -9.895 1.327 1.00 66.56 91 ILE A O 1
ATOM 787 N N . VAL A 1 92 ? 4.910 -9.301 3.460 1.00 65.69 92 VAL A N 1
ATOM 788 C CA . VAL A 1 92 ? 6.216 -9.963 3.638 1.00 65.69 92 VAL A CA 1
ATOM 789 C C . VAL A 1 92 ? 6.121 -11.472 3.391 1.00 65.69 92 VAL A C 1
ATOM 791 O O . VAL A 1 92 ? 6.959 -12.024 2.684 1.00 65.69 92 VAL A O 1
ATOM 794 N N . PHE A 1 93 ? 5.074 -12.131 3.899 1.00 65.75 93 PHE A N 1
ATOM 795 C CA . PHE A 1 93 ? 4.856 -13.564 3.674 1.00 65.75 93 PHE A CA 1
ATOM 796 C C . PHE A 1 93 ? 4.482 -13.906 2.225 1.00 65.75 93 PHE A C 1
ATOM 798 O O . PHE A 1 93 ? 4.727 -15.026 1.792 1.00 65.75 93 PHE A O 1
ATOM 805 N N . GLY A 1 94 ? 3.896 -12.973 1.471 1.00 62.19 94 GLY A N 1
ATOM 806 C CA . GLY A 1 94 ? 3.520 -13.201 0.073 1.00 62.19 94 GLY A CA 1
ATOM 807 C C . GLY A 1 94 ? 4.636 -12.954 -0.947 1.00 62.19 94 GLY A C 1
ATOM 808 O O . GLY A 1 94 ? 4.439 -13.237 -2.126 1.00 62.19 94 GLY A O 1
ATOM 809 N N . VAL A 1 95 ? 5.768 -12.372 -0.534 1.00 54.97 95 VAL A N 1
ATOM 810 C CA . VAL A 1 95 ? 6.706 -11.695 -1.457 1.00 54.97 95 VAL A CA 1
ATOM 811 C C . VAL A 1 95 ? 8.156 -12.136 -1.302 1.00 54.97 95 VAL A C 1
ATOM 813 O O . VAL A 1 95 ? 8.975 -11.836 -2.169 1.00 54.97 95 VAL A O 1
ATOM 816 N N . ASP A 1 96 ? 8.470 -12.879 -0.241 1.00 52.16 96 ASP A N 1
ATOM 817 C CA . ASP A 1 96 ? 9.775 -13.501 0.042 1.00 52.16 96 ASP A CA 1
ATOM 818 C C . ASP A 1 96 ? 10.971 -12.536 0.214 1.00 52.16 96 ASP A C 1
ATOM 820 O O . ASP A 1 96 ? 12.010 -12.926 0.740 1.00 52.16 96 ASP A O 1
ATOM 824 N N . GLU A 1 97 ? 10.849 -11.255 -0.151 1.00 61.91 97 GLU A N 1
ATOM 825 C CA . GLU A 1 97 ? 11.933 -10.272 -0.063 1.00 61.91 97 GLU A CA 1
ATOM 826 C C . GLU A 1 97 ? 11.521 -9.030 0.750 1.00 61.91 97 GLU A C 1
ATOM 828 O O . GLU A 1 97 ? 10.606 -8.281 0.396 1.00 61.91 97 GLU A O 1
ATOM 833 N N . PHE A 1 98 ? 12.233 -8.785 1.856 1.00 60.56 98 PHE A N 1
ATOM 834 C CA . PHE A 1 98 ? 12.069 -7.592 2.689 1.00 60.56 98 PHE A CA 1
ATOM 835 C C . PHE A 1 98 ? 12.601 -6.351 1.959 1.00 60.56 98 PHE A C 1
ATOM 837 O O . PHE A 1 98 ? 13.793 -6.255 1.670 1.00 60.56 98 PHE A O 1
ATOM 844 N N . ASN A 1 99 ? 11.732 -5.368 1.710 1.00 67.81 99 ASN A N 1
ATOM 845 C CA . ASN A 1 99 ? 12.108 -4.100 1.086 1.00 67.81 99 ASN A CA 1
ATOM 846 C C . ASN A 1 99 ? 11.784 -2.911 2.011 1.00 67.81 99 ASN A C 1
ATOM 848 O O . ASN A 1 99 ? 10.618 -2.608 2.278 1.00 67.81 99 ASN A O 1
ATOM 852 N N . ILE A 1 100 ? 12.824 -2.208 2.476 1.00 67.31 100 ILE A N 1
ATOM 853 C CA . ILE A 1 100 ? 12.715 -1.027 3.357 1.00 67.31 100 ILE A CA 1
ATOM 854 C C . ILE A 1 100 ? 11.879 0.080 2.704 1.00 67.31 100 ILE A C 1
ATOM 856 O O . ILE A 1 100 ? 11.107 0.762 3.377 1.00 67.31 100 ILE A O 1
ATOM 860 N N . PHE A 1 101 ? 11.981 0.241 1.385 1.00 65.69 101 PHE A N 1
ATOM 861 C CA . PHE A 1 101 ? 11.204 1.234 0.650 1.00 65.69 101 PHE A CA 1
ATOM 862 C C . PHE A 1 101 ? 9.702 0.931 0.713 1.00 65.69 101 PHE A C 1
ATOM 864 O O . PHE A 1 101 ? 8.876 1.818 0.932 1.00 65.69 101 PHE A O 1
ATOM 871 N N . PHE A 1 102 ? 9.353 -0.351 0.611 1.00 67.31 102 PHE A N 1
ATOM 872 C CA . PHE A 1 102 ? 7.975 -0.804 0.715 1.00 67.31 102 PHE A CA 1
ATOM 873 C C . PHE A 1 102 ? 7.396 -0.576 2.119 1.00 67.31 102 PHE A C 1
ATOM 875 O O . PHE A 1 102 ? 6.260 -0.118 2.256 1.00 67.31 102 PHE A O 1
ATOM 882 N N . LEU A 1 103 ? 8.195 -0.822 3.164 1.00 70.19 103 LEU A N 1
ATOM 883 C CA . LEU A 1 103 ? 7.838 -0.498 4.550 1.00 70.19 103 LEU A CA 1
ATOM 884 C C . LEU A 1 103 ? 7.498 0.996 4.701 1.00 70.19 103 LEU A C 1
ATOM 886 O O . LEU A 1 103 ? 6.512 1.351 5.345 1.00 70.19 103 LEU A O 1
ATOM 890 N N . LEU A 1 104 ? 8.278 1.872 4.067 1.00 69.88 104 LEU A N 1
ATOM 891 C CA . LEU A 1 104 ? 8.089 3.321 4.125 1.00 69.88 104 LEU A CA 1
ATOM 892 C C . LEU A 1 104 ? 6.782 3.757 3.435 1.00 69.88 104 LEU A C 1
ATOM 894 O O . LEU A 1 104 ? 5.993 4.501 4.022 1.00 69.88 104 LEU A O 1
ATOM 898 N N . ILE A 1 105 ? 6.495 3.224 2.239 1.00 70.50 105 ILE A N 1
ATOM 899 C CA . ILE A 1 105 ? 5.222 3.459 1.531 1.00 70.50 105 ILE A CA 1
ATOM 900 C C . ILE A 1 105 ? 4.029 2.978 2.366 1.00 70.50 105 ILE A C 1
ATOM 902 O O . ILE A 1 105 ? 3.002 3.660 2.443 1.00 70.50 105 ILE A O 1
ATOM 906 N N . MET A 1 106 ? 4.162 1.823 3.015 1.00 70.31 106 MET A N 1
ATOM 907 C CA . MET A 1 106 ? 3.145 1.260 3.900 1.00 70.31 106 MET A CA 1
ATOM 908 C C . MET A 1 106 ? 2.850 2.167 5.097 1.00 70.31 106 MET A C 1
ATOM 910 O O . MET A 1 106 ? 1.682 2.438 5.377 1.00 70.31 106 MET A O 1
ATOM 914 N N . ILE A 1 107 ? 3.883 2.688 5.766 1.00 69.94 107 ILE A N 1
ATOM 915 C CA . ILE A 1 107 ? 3.726 3.609 6.902 1.00 69.94 107 ILE A CA 1
ATOM 916 C C . ILE A 1 107 ? 2.984 4.879 6.468 1.00 69.94 107 ILE A C 1
ATOM 918 O O . ILE A 1 107 ? 1.998 5.262 7.101 1.00 69.94 107 ILE A O 1
ATOM 922 N N . ILE A 1 108 ? 3.407 5.502 5.362 1.00 73.88 108 ILE A N 1
ATOM 923 C CA . ILE A 1 108 ? 2.763 6.712 4.823 1.00 73.88 108 ILE A CA 1
ATOM 924 C C . ILE A 1 108 ? 1.293 6.430 4.488 1.00 73.88 108 ILE A C 1
ATOM 926 O O . ILE A 1 108 ? 0.402 7.190 4.875 1.00 73.88 108 ILE A O 1
ATOM 930 N N . SER A 1 109 ? 1.028 5.308 3.817 1.00 69.50 109 SER A N 1
ATOM 931 C CA . SER A 1 109 ? -0.327 4.897 3.440 1.00 69.50 109 SER A CA 1
ATOM 932 C C . SER A 1 109 ? -1.213 4.671 4.664 1.00 69.50 109 SER A C 1
ATOM 934 O O . SER A 1 109 ? -2.370 5.081 4.676 1.00 69.50 109 SER A O 1
ATOM 936 N N . GLY A 1 110 ? -0.664 4.075 5.721 1.00 71.12 110 GLY A N 1
ATOM 937 C CA . GLY A 1 110 ? -1.345 3.854 6.989 1.00 71.12 110 GLY A CA 1
ATOM 938 C C . GLY A 1 110 ? -1.770 5.131 7.703 1.00 71.12 110 GLY A C 1
ATOM 939 O O . GLY A 1 110 ? -2.923 5.257 8.116 1.00 71.12 110 GLY A O 1
ATOM 940 N N . ILE A 1 111 ? -0.855 6.098 7.801 1.00 75.44 111 ILE A N 1
ATOM 941 C CA . ILE A 1 111 ? -1.121 7.405 8.418 1.00 75.44 111 ILE A CA 1
ATOM 942 C C . ILE A 1 111 ? -2.223 8.142 7.651 1.00 75.44 111 ILE A C 1
ATOM 944 O O . ILE A 1 111 ? -3.168 8.657 8.253 1.00 75.44 111 ILE A O 1
ATOM 948 N N . LEU A 1 112 ? -2.132 8.158 6.320 1.00 74.38 112 LEU A N 1
ATOM 949 C CA . LEU A 1 112 ? -3.142 8.781 5.469 1.00 74.38 112 LEU A CA 1
ATOM 950 C C . LEU A 1 112 ? -4.504 8.079 5.589 1.00 74.38 112 LEU A C 1
ATOM 952 O O . LEU A 1 112 ? -5.534 8.752 5.613 1.00 74.38 112 LEU A O 1
ATOM 956 N N . ASN A 1 113 ? -4.527 6.747 5.711 1.00 74.56 113 ASN A N 1
ATOM 957 C CA . ASN A 1 113 ? -5.763 5.986 5.895 1.00 74.56 113 ASN A CA 1
ATOM 958 C C . ASN A 1 113 ? -6.438 6.325 7.236 1.00 74.56 113 ASN A C 1
ATOM 960 O O . ASN A 1 113 ? -7.637 6.594 7.270 1.00 74.56 113 ASN A O 1
ATOM 964 N N . TRP A 1 114 ? -5.669 6.412 8.328 1.00 77.31 114 TRP A N 1
ATOM 965 C CA . TRP A 1 114 ? -6.186 6.856 9.628 1.00 77.31 114 TRP A CA 1
ATOM 966 C C . TRP A 1 114 ? -6.765 8.275 9.567 1.00 77.31 114 TRP A C 1
ATOM 968 O O . TRP A 1 114 ? -7.865 8.527 10.069 1.00 77.31 114 TRP A O 1
ATOM 978 N N . TRP A 1 115 ? -6.048 9.200 8.921 1.00 80.12 115 TRP A N 1
ATOM 979 C CA . TRP A 1 115 ? -6.506 10.578 8.752 1.00 80.12 115 TRP A CA 1
ATOM 980 C C . TRP A 1 115 ? -7.818 10.658 7.959 1.00 80.12 115 TRP A C 1
ATOM 982 O O . TRP A 1 115 ? -8.737 11.372 8.365 1.00 80.12 115 TRP A O 1
ATOM 992 N N . LEU A 1 116 ? -7.952 9.877 6.882 1.00 76.88 116 LEU A N 1
ATOM 993 C CA . LEU A 1 116 ? -9.193 9.784 6.110 1.00 76.88 116 LEU A CA 1
ATOM 994 C C . LEU A 1 116 ? -10.347 9.223 6.943 1.00 76.88 116 LEU A C 1
ATOM 996 O O . LEU A 1 116 ? -11.422 9.815 6.946 1.00 76.88 116 LEU A O 1
ATOM 1000 N N . PHE A 1 117 ? -10.121 8.157 7.716 1.00 75.81 117 PHE A N 1
ATOM 1001 C CA . PHE A 1 117 ? -11.130 7.622 8.637 1.00 75.81 117 PHE A CA 1
ATOM 1002 C C . PHE A 1 117 ? -11.583 8.659 9.666 1.00 75.81 117 PHE A C 1
ATOM 1004 O O . PHE A 1 117 ? -12.770 8.751 9.965 1.00 75.81 117 PHE A O 1
ATOM 1011 N N . LYS A 1 118 ? -10.659 9.479 10.181 1.00 77.81 118 LYS A N 1
ATOM 1012 C CA . LYS A 1 118 ? -10.994 10.572 11.105 1.00 77.81 118 LYS A CA 1
ATOM 1013 C C . LYS A 1 118 ? -11.864 11.644 10.451 1.00 77.81 118 LYS A C 1
ATOM 1015 O O . LYS A 1 118 ? -12.674 12.244 11.142 1.00 77.81 118 LYS A O 1
ATOM 1020 N N . LYS A 1 119 ? -11.698 11.886 9.149 1.00 78.31 119 LYS A N 1
ATOM 1021 C CA . LYS A 1 119 ? -12.493 12.859 8.388 1.00 78.31 119 LYS A CA 1
ATOM 1022 C C . LYS A 1 119 ? -13.833 12.298 7.899 1.00 78.31 119 LYS A C 1
ATOM 1024 O O . LYS A 1 119 ? -14.747 13.072 7.670 1.00 78.31 119 LYS A O 1
ATOM 1029 N N . TRP A 1 120 ? -13.928 10.990 7.670 1.00 72.81 120 TRP A N 1
ATOM 1030 C CA . TRP A 1 120 ? -15.135 10.345 7.137 1.00 72.81 120 TRP A CA 1
ATOM 1031 C C . TRP A 1 120 ? -16.117 9.880 8.214 1.00 72.81 120 TRP A C 1
ATOM 1033 O O . TRP A 1 120 ? -17.297 9.740 7.920 1.00 72.81 120 TRP A O 1
ATOM 1043 N N . MET A 1 121 ? -15.634 9.595 9.426 1.00 67.62 121 MET A N 1
ATOM 1044 C CA . MET A 1 121 ? -16.447 9.055 10.528 1.00 67.62 121 MET A CA 1
ATOM 1045 C C . MET A 1 121 ? -16.771 10.096 11.616 1.00 67.62 121 MET A C 1
ATOM 1047 O O . MET A 1 121 ? -17.429 9.744 12.592 1.00 67.62 121 MET A O 1
ATOM 1051 N N . ASN A 1 122 ? -16.296 11.338 11.466 1.00 53.97 122 ASN A N 1
ATOM 1052 C CA . ASN A 1 122 ? -16.706 12.511 12.252 1.00 53.97 122 ASN A CA 1
ATOM 1053 C C . ASN A 1 122 ? -17.586 13.412 11.390 1.00 53.97 122 ASN A C 1
ATOM 1055 O O . ASN A 1 122 ? -18.471 14.068 11.974 1.00 53.97 122 ASN A O 1
#

Sequence (122 aa):
MYIFILFKNALQLIFGYLFTSATDIKFYKIYNIEESIYPIEFVIILMLLYECLIYGFIYFGIFLILYFFVLTYGNKLFIHIIYLIVMYCLIVFGVDEFNIFFLLIMIISGILNWWLFKKWMN

pLDDT: mean 71.03, std 9.4, range [52.16, 89.12]